Protein AF-A0AA42LSC6-F1 (afdb_monomer_lite)

Structure (mmCIF, N/CA/C/O backbone):
data_AF-A0AA42LSC6-F1
#
_entry.id   AF-A0AA42LSC6-F1
#
loop_
_atom_site.group_PDB
_atom_site.id
_atom_site.type_symbol
_atom_site.label_atom_id
_atom_site.label_alt_id
_atom_site.label_comp_id
_atom_site.label_asym_id
_atom_site.label_entity_id
_atom_site.label_seq_id
_atom_site.pdbx_PDB_ins_code
_atom_site.Cartn_x
_atom_site.Cartn_y
_atom_site.Cartn_z
_atom_site.occupancy
_atom_site.B_iso_or_equiv
_atom_site.auth_seq_id
_atom_site.auth_comp_id
_atom_site.auth_asym_id
_atom_site.auth_atom_id
_atom_site.pdbx_PDB_model_num
ATOM 1 N N . MET A 1 1 ? 25.319 1.494 -32.547 1.00 62.50 1 MET A N 1
ATOM 2 C CA . MET A 1 1 ? 24.636 2.791 -32.752 1.00 62.50 1 MET A CA 1
ATOM 3 C C . MET A 1 1 ? 23.177 2.664 -33.207 1.00 62.50 1 MET A C 1
ATOM 5 O O . MET A 1 1 ? 22.315 2.924 -32.384 1.00 62.50 1 MET A O 1
ATOM 9 N N . ARG A 1 2 ? 22.833 2.247 -34.444 1.00 72.19 2 ARG A N 1
ATOM 10 C CA . ARG A 1 2 ? 21.412 2.210 -34.901 1.00 72.19 2 ARG A CA 1
ATOM 11 C C . ARG A 1 2 ? 20.487 1.287 -34.082 1.00 72.19 2 ARG A C 1
ATOM 13 O O . ARG A 1 2 ? 19.364 1.671 -33.785 1.00 72.19 2 ARG A O 1
ATOM 20 N N . ASN A 1 3 ? 20.974 0.118 -33.664 1.00 86.69 3 ASN A N 1
ATOM 21 C CA . ASN A 1 3 ? 20.190 -0.814 -32.839 1.00 86.69 3 ASN A CA 1
ATOM 22 C C . ASN A 1 3 ? 19.983 -0.326 -31.398 1.00 86.69 3 ASN A C 1
ATOM 24 O O . ASN A 1 3 ? 18.968 -0.632 -30.791 1.00 86.69 3 ASN A O 1
ATOM 28 N N . GLU A 1 4 ? 20.924 0.444 -30.861 1.00 86.75 4 GLU A N 1
ATOM 29 C CA . GLU A 1 4 ? 20.871 0.964 -29.492 1.00 86.75 4 GLU A CA 1
ATOM 30 C C . GLU A 1 4 ? 19.772 2.021 -29.344 1.00 86.75 4 GLU A C 1
ATOM 32 O O . GLU A 1 4 ? 18.892 1.866 -28.506 1.00 86.75 4 GLU A O 1
ATOM 37 N N . HIS A 1 5 ? 19.712 2.988 -30.264 1.00 90.19 5 HIS A N 1
ATOM 38 C CA . HIS A 1 5 ? 18.645 3.996 -30.299 1.00 90.19 5 HIS A CA 1
ATOM 39 C C . HIS A 1 5 ? 17.257 3.353 -30.469 1.00 90.19 5 HIS A C 1
ATOM 41 O O . HIS A 1 5 ? 16.293 3.735 -29.808 1.00 90.19 5 HIS A O 1
ATOM 47 N N . ALA A 1 6 ? 17.150 2.312 -31.305 1.00 91.94 6 ALA A N 1
ATOM 48 C CA . ALA A 1 6 ? 15.899 1.576 -31.484 1.00 91.94 6 ALA A CA 1
ATOM 49 C C . ALA A 1 6 ? 15.445 0.854 -30.198 1.00 91.94 6 ALA A C 1
ATOM 51 O O . ALA A 1 6 ? 14.241 0.762 -29.926 1.00 91.94 6 ALA A O 1
ATOM 52 N N . LEU A 1 7 ? 16.393 0.348 -29.401 1.00 90.88 7 LEU A N 1
ATOM 53 C CA . LEU A 1 7 ? 16.116 -0.252 -28.096 1.00 90.88 7 LEU A CA 1
ATOM 54 C C . LEU A 1 7 ? 15.702 0.809 -27.071 1.00 90.88 7 LEU A C 1
ATOM 56 O O . LEU A 1 7 ? 14.713 0.605 -26.367 1.00 90.88 7 LEU A O 1
ATOM 60 N N . GLU A 1 8 ? 16.379 1.955 -27.028 1.00 93.38 8 GLU A N 1
ATOM 61 C CA . GLU A 1 8 ? 16.026 3.072 -26.144 1.00 93.38 8 GLU A CA 1
ATOM 62 C C . GLU A 1 8 ? 14.617 3.608 -26.423 1.00 93.38 8 GLU A C 1
ATOM 64 O O . GLU A 1 8 ? 13.824 3.809 -25.500 1.00 93.38 8 GLU A O 1
ATOM 69 N N . ASP A 1 9 ? 14.257 3.774 -27.695 1.00 95.00 9 ASP A N 1
ATOM 70 C CA . ASP A 1 9 ? 12.918 4.210 -28.088 1.00 95.00 9 ASP A CA 1
ATOM 71 C C . ASP A 1 9 ? 11.843 3.195 -27.689 1.00 95.00 9 ASP A C 1
ATOM 73 O O . ASP A 1 9 ? 10.739 3.564 -27.274 1.00 95.00 9 ASP A O 1
ATOM 77 N N . ARG A 1 10 ? 12.159 1.898 -27.772 1.00 93.81 10 ARG A N 1
ATOM 78 C CA . ARG A 1 10 ? 11.265 0.833 -27.311 1.00 93.81 10 ARG A CA 1
ATOM 79 C C . ARG A 1 10 ? 11.101 0.860 -25.790 1.00 93.81 10 ARG A C 1
ATOM 81 O O . ARG A 1 10 ? 9.969 0.745 -25.327 1.00 93.81 10 ARG A O 1
ATOM 88 N N . ILE A 1 11 ? 12.177 1.070 -25.028 1.00 96.06 11 ILE A N 1
ATOM 89 C CA . ILE A 1 11 ? 12.125 1.223 -23.562 1.00 96.06 11 ILE A CA 1
ATOM 90 C C . ILE A 1 11 ? 11.249 2.420 -23.184 1.00 96.06 11 ILE A C 1
ATOM 92 O O . ILE A 1 11 ? 10.348 2.287 -22.357 1.00 96.06 11 ILE A O 1
ATOM 96 N N . LYS A 1 12 ? 11.445 3.575 -23.834 1.00 97.00 12 LYS A N 1
ATOM 97 C CA . LYS A 1 12 ? 10.634 4.779 -23.590 1.00 97.00 12 LYS A CA 1
ATOM 98 C C . LYS A 1 12 ? 9.149 4.532 -23.843 1.00 97.00 12 LYS A C 1
ATOM 100 O O . LYS A 1 12 ? 8.322 4.935 -23.027 1.00 97.00 12 LYS A O 1
ATOM 105 N N . ARG A 1 13 ? 8.798 3.860 -24.946 1.00 96.38 13 ARG A N 1
ATOM 106 C CA . ARG A 1 13 ? 7.400 3.511 -25.253 1.00 96.38 13 ARG A CA 1
ATOM 107 C C . ARG A 1 13 ? 6.796 2.594 -24.193 1.00 96.38 13 ARG A C 1
ATOM 109 O O . ARG A 1 13 ? 5.728 2.906 -23.680 1.00 96.38 13 ARG A O 1
ATOM 116 N N . VAL A 1 14 ? 7.492 1.517 -23.829 1.00 96.81 14 VAL A N 1
ATOM 117 C CA . VAL A 1 14 ? 7.000 0.557 -22.827 1.00 96.81 14 VAL A CA 1
ATOM 118 C C . VAL A 1 14 ? 6.835 1.214 -21.455 1.00 96.81 14 VAL A C 1
ATOM 120 O O . VAL A 1 14 ? 5.831 0.974 -20.790 1.00 96.81 14 VAL A O 1
ATOM 123 N N . ASN A 1 15 ? 7.758 2.088 -21.048 1.00 96.44 15 ASN A N 1
ATOM 124 C CA . ASN A 1 15 ? 7.637 2.822 -19.787 1.00 96.44 15 ASN A CA 1
ATOM 125 C C . ASN A 1 15 ? 6.420 3.752 -19.779 1.00 96.44 15 ASN A C 1
ATOM 127 O O . ASN A 1 15 ? 5.665 3.743 -18.812 1.00 96.44 15 ASN A O 1
ATOM 131 N N . ARG A 1 16 ? 6.166 4.478 -20.877 1.00 96.00 16 ARG A N 1
ATOM 132 C CA . ARG A 1 16 ? 4.943 5.289 -21.006 1.00 96.00 16 ARG A CA 1
ATOM 133 C C . ARG A 1 16 ? 3.685 4.433 -20.876 1.00 96.00 16 ARG A C 1
ATOM 135 O O . ARG A 1 16 ? 2.812 4.762 -20.087 1.00 96.00 16 ARG A O 1
ATOM 142 N N . GLN A 1 17 ? 3.636 3.291 -21.563 1.00 94.00 17 GLN A N 1
ATOM 143 C CA . GLN A 1 17 ? 2.504 2.364 -21.452 1.00 94.00 17 GLN A CA 1
ATOM 144 C C . GLN A 1 17 ? 2.315 1.844 -20.019 1.00 94.00 17 GLN A C 1
ATOM 146 O O . GLN A 1 17 ? 1.184 1.690 -19.560 1.00 94.00 17 GLN A O 1
ATOM 151 N N . LEU A 1 18 ? 3.407 1.573 -19.297 1.00 93.25 18 LEU A N 1
ATOM 152 C CA . LEU A 1 18 ? 3.348 1.152 -17.900 1.00 93.25 18 LEU A CA 1
ATOM 153 C C . LEU A 1 18 ? 2.775 2.253 -17.003 1.00 93.25 18 LEU A C 1
ATOM 155 O O . LEU A 1 18 ? 1.948 1.961 -16.137 1.00 93.25 18 LEU A O 1
ATOM 159 N N . ASP A 1 19 ? 3.200 3.496 -17.204 1.00 94.94 19 ASP A N 1
ATOM 160 C CA . ASP A 1 19 ? 2.727 4.637 -16.425 1.00 94.94 19 ASP A CA 1
ATOM 161 C C . ASP A 1 19 ? 1.256 4.956 -16.719 1.00 94.94 19 ASP A C 1
ATOM 163 O O . ASP A 1 19 ? 0.485 5.150 -15.779 1.00 94.94 19 ASP A O 1
ATOM 167 N N . ASP A 1 20 ? 0.826 4.875 -17.979 1.00 94.75 20 ASP A N 1
ATOM 168 C CA . ASP A 1 20 ? -0.580 5.037 -18.368 1.00 94.75 20 ASP A CA 1
ATOM 169 C C . ASP A 1 20 ? -1.467 3.962 -17.723 1.00 94.75 20 ASP A C 1
ATOM 171 O O . ASP A 1 20 ? -2.505 4.261 -17.127 1.00 94.75 20 ASP A O 1
ATOM 175 N N . LEU A 1 21 ? -1.036 2.695 -17.760 1.00 94.88 21 LEU A N 1
ATOM 176 C CA . LEU A 1 21 ? -1.749 1.599 -17.099 1.00 94.88 21 LEU A CA 1
ATOM 177 C C . LEU A 1 21 ? -1.792 1.777 -15.578 1.00 94.88 21 LEU A C 1
ATOM 179 O O . LEU A 1 21 ? -2.801 1.458 -14.943 1.00 94.88 21 LEU A O 1
ATOM 183 N N . ARG A 1 22 ? -0.710 2.274 -14.971 1.00 94.31 22 ARG A N 1
ATOM 184 C CA . ARG A 1 22 ? -0.676 2.596 -13.539 1.00 94.31 22 ARG A CA 1
ATOM 185 C C . ARG A 1 22 ? -1.649 3.718 -13.208 1.00 94.31 22 ARG A C 1
ATOM 187 O O . ARG A 1 22 ? -2.369 3.575 -12.224 1.00 94.31 22 ARG A O 1
ATOM 194 N N . ALA A 1 23 ? -1.706 4.777 -14.014 1.00 93.00 23 ALA A N 1
ATOM 195 C CA . ALA A 1 23 ? -2.631 5.892 -13.832 1.00 93.00 23 ALA A CA 1
ATOM 196 C C . ALA A 1 23 ? -4.091 5.425 -13.914 1.00 93.00 23 ALA A C 1
ATOM 198 O O . ALA A 1 23 ? -4.853 5.636 -12.972 1.00 93.00 23 ALA A O 1
ATOM 199 N N . GLN A 1 24 ? -4.444 4.663 -14.955 1.00 91.38 24 GLN A N 1
ATOM 200 C CA . GLN A 1 24 ? -5.789 4.095 -15.113 1.00 91.38 24 GLN A CA 1
ATOM 201 C C . GLN A 1 24 ? -6.190 3.219 -13.920 1.00 91.38 24 GLN A C 1
ATOM 2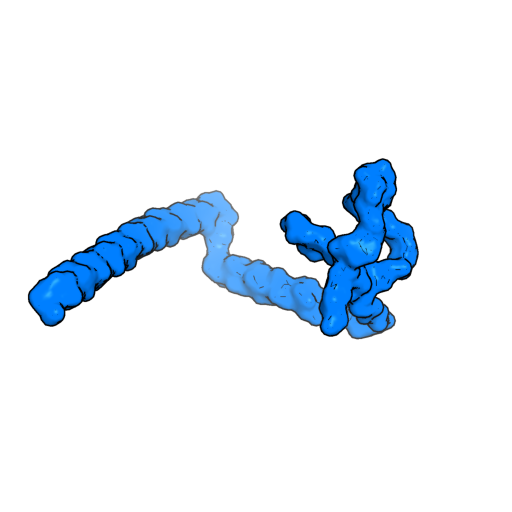03 O O . GLN A 1 24 ? -7.284 3.362 -13.370 1.00 91.38 24 GLN A O 1
ATOM 208 N N . LYS A 1 25 ? -5.293 2.329 -13.473 1.00 94.19 25 LYS A N 1
ATOM 209 C CA . LYS A 1 25 ? -5.529 1.506 -12.277 1.00 94.19 25 LYS A CA 1
ATOM 210 C C . LYS A 1 25 ? -5.699 2.368 -11.030 1.00 94.19 25 LYS A C 1
ATOM 212 O O . LYS A 1 25 ? -6.566 2.075 -10.210 1.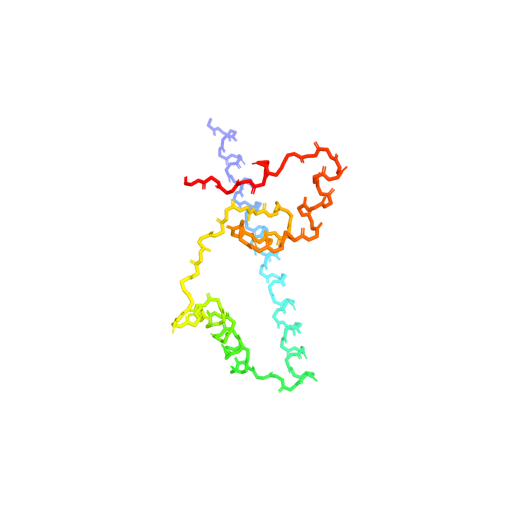00 94.19 25 LYS A O 1
ATOM 217 N N . ARG A 1 26 ? -4.907 3.434 -10.888 1.00 94.94 26 ARG A N 1
ATOM 218 C CA . ARG A 1 26 ? -4.994 4.358 -9.753 1.00 94.94 26 ARG A CA 1
ATOM 219 C C . ARG A 1 26 ? -6.369 5.011 -9.677 1.00 94.94 26 ARG A C 1
ATOM 221 O O . ARG A 1 26 ? -6.953 5.018 -8.601 1.00 94.94 26 ARG A O 1
ATOM 228 N N . ASP A 1 27 ? -6.912 5.472 -10.797 1.00 92.25 27 ASP A N 1
ATOM 229 C CA . ASP A 1 27 ? -8.224 6.130 -10.839 1.00 92.25 27 ASP A CA 1
ATOM 230 C C . ASP A 1 27 ? -9.375 5.171 -10.525 1.00 92.25 27 ASP A C 1
ATOM 232 O O . ASP A 1 27 ? -10.364 5.546 -9.890 1.00 92.25 27 ASP A O 1
ATOM 236 N N . VAL A 1 28 ? -9.266 3.910 -10.953 1.00 94.50 28 VAL A N 1
ATOM 237 C CA . VAL A 1 28 ? -10.218 2.859 -10.563 1.00 94.50 28 VAL A CA 1
ATOM 238 C C . VAL A 1 28 ? -10.162 2.625 -9.053 1.00 94.50 28 VAL A C 1
ATOM 240 O O . VAL A 1 28 ? -11.201 2.642 -8.395 1.00 94.50 28 VAL A O 1
ATOM 243 N N . VAL A 1 29 ? -8.961 2.478 -8.491 1.00 95.38 29 VAL A N 1
ATOM 244 C CA . VAL A 1 29 ? -8.768 2.257 -7.050 1.00 95.38 29 VAL A CA 1
ATOM 245 C C . VAL A 1 29 ? -9.250 3.454 -6.230 1.00 95.38 29 VAL A C 1
ATOM 247 O O . VAL A 1 29 ? -9.934 3.263 -5.229 1.00 95.38 29 VAL A O 1
ATOM 250 N N . ILE A 1 30 ? -8.959 4.688 -6.651 1.00 93.12 30 ILE A N 1
ATOM 251 C CA . ILE A 1 30 ? -9.423 5.900 -5.960 1.00 93.12 30 ILE A CA 1
ATOM 252 C C . ILE A 1 30 ? -10.951 5.929 -5.916 1.00 93.12 30 ILE A C 1
ATOM 254 O O . ILE A 1 30 ? -11.521 6.140 -4.849 1.00 93.12 30 ILE A O 1
ATOM 258 N N . ARG A 1 31 ? -11.626 5.655 -7.040 1.00 93.50 31 ARG A N 1
ATOM 259 C CA . ARG A 1 31 ? -13.095 5.597 -7.084 1.00 93.50 31 ARG A CA 1
ATOM 260 C C . ARG A 1 31 ? -13.659 4.510 -6.172 1.00 93.50 31 ARG A C 1
ATOM 262 O O . ARG A 1 31 ? -14.628 4.763 -5.463 1.00 93.50 31 ARG A O 1
ATOM 269 N N . GLN A 1 32 ? -13.035 3.333 -6.142 1.00 92.88 32 GLN A N 1
ATOM 270 C CA . GLN A 1 32 ? -13.426 2.256 -5.230 1.00 92.88 32 GLN A CA 1
ATOM 271 C C . GLN A 1 32 ? -13.264 2.665 -3.763 1.00 92.88 32 GLN A C 1
ATOM 273 O O . GLN A 1 32 ? -14.183 2.457 -2.979 1.00 92.88 32 GLN A O 1
ATOM 278 N N . ILE A 1 33 ? -12.136 3.280 -3.394 1.00 93.06 33 ILE A N 1
ATOM 279 C CA . ILE A 1 33 ? -11.898 3.763 -2.028 1.00 93.06 33 ILE A CA 1
ATOM 280 C C . ILE A 1 33 ? -12.946 4.807 -1.649 1.00 93.06 33 ILE A C 1
ATOM 282 O O . ILE A 1 33 ? -13.547 4.682 -0.590 1.00 93.06 33 ILE A O 1
ATOM 286 N N . LEU A 1 34 ? -13.207 5.796 -2.508 1.00 90.38 34 LEU A N 1
ATOM 287 C CA . LEU A 1 34 ? -14.215 6.824 -2.239 1.00 90.38 34 LEU A CA 1
ATOM 288 C C . LEU A 1 34 ? -15.614 6.219 -2.054 1.00 90.38 34 LEU A C 1
ATOM 290 O O . LEU A 1 34 ? -16.305 6.582 -1.109 1.00 90.38 34 LEU A O 1
ATOM 294 N N . ALA A 1 35 ? -16.000 5.245 -2.883 1.00 91.75 35 ALA A N 1
ATOM 295 C CA . ALA A 1 35 ? -17.271 4.538 -2.728 1.00 91.75 35 ALA A CA 1
ATOM 296 C C . ALA A 1 35 ? -17.341 3.724 -1.422 1.00 91.75 35 ALA A C 1
ATOM 298 O O . ALA A 1 35 ? -18.387 3.664 -0.782 1.00 91.75 35 ALA A O 1
ATOM 299 N N . GLN A 1 36 ? -16.234 3.100 -1.003 1.00 92.50 36 GLN A N 1
ATOM 300 C CA . GLN A 1 36 ? -16.168 2.399 0.283 1.00 92.50 36 GLN A CA 1
ATOM 301 C C . GLN A 1 36 ? -16.223 3.370 1.466 1.00 92.50 36 GLN A C 1
ATOM 303 O O . GLN A 1 36 ? -16.855 3.054 2.469 1.00 92.50 36 GLN A O 1
ATOM 308 N N . LEU A 1 37 ? -15.583 4.535 1.365 1.00 90.06 37 LEU A N 1
ATOM 309 C CA . LEU A 1 37 ? -15.647 5.567 2.397 1.00 90.06 37 LEU A CA 1
ATOM 310 C C . LEU A 1 37 ? -17.090 6.041 2.594 1.00 90.06 37 LEU A C 1
ATOM 312 O O . LEU A 1 37 ? -17.578 6.015 3.720 1.00 90.06 37 LEU A O 1
ATOM 316 N N . ASP A 1 38 ? -17.789 6.359 1.503 1.00 90.56 38 ASP A N 1
ATOM 317 C CA . ASP A 1 38 ? -19.190 6.789 1.531 1.00 90.56 38 ASP A CA 1
ATOM 318 C C . ASP A 1 38 ? -20.119 5.706 2.103 1.00 90.56 38 ASP A C 1
ATOM 320 O O . ASP A 1 38 ? -20.840 5.942 3.071 1.00 90.56 38 ASP A O 1
ATOM 324 N N . LYS A 1 39 ? -20.007 4.466 1.603 1.00 91.44 39 LYS A N 1
ATOM 325 C CA . LYS A 1 39 ? -20.816 3.325 2.064 1.00 91.44 39 LYS A CA 1
ATOM 326 C C . LYS A 1 39 ? -20.702 3.071 3.569 1.00 91.44 39 LYS A C 1
ATOM 328 O O . LYS A 1 39 ? -21.662 2.621 4.188 1.00 91.44 39 LYS A O 1
ATOM 333 N N . ASN A 1 40 ? -19.521 3.300 4.137 1.00 90.38 40 ASN A N 1
ATOM 334 C CA . ASN A 1 40 ? -19.250 3.048 5.549 1.00 90.38 40 ASN A CA 1
ATOM 335 C C . ASN A 1 40 ? -19.336 4.322 6.410 1.00 90.38 40 ASN A C 1
ATOM 337 O O . ASN A 1 40 ? -19.051 4.254 7.603 1.00 90.38 40 ASN A O 1
ATOM 341 N N . GLY A 1 41 ? -19.691 5.477 5.829 1.00 88.94 41 GLY A N 1
ATOM 342 C CA . GLY A 1 41 ? -19.730 6.760 6.536 1.00 88.94 41 GLY A CA 1
ATOM 343 C C . GLY A 1 41 ? -18.369 7.206 7.087 1.00 88.94 41 GLY A C 1
ATOM 344 O O . GLY A 1 41 ? -18.316 7.930 8.076 1.00 88.94 41 GLY A O 1
ATOM 345 N N . ILE A 1 42 ? -17.266 6.748 6.484 1.00 88.12 42 ILE A N 1
ATOM 346 C CA . ILE A 1 42 ? -15.896 7.041 6.922 1.00 88.12 42 ILE A CA 1
ATOM 347 C C . ILE A 1 42 ? -15.406 8.284 6.188 1.00 88.12 42 ILE A C 1
ATOM 349 O O . ILE A 1 42 ? -15.385 8.334 4.958 1.00 88.12 42 ILE A O 1
ATOM 353 N N . THR A 1 43 ? -14.932 9.280 6.927 1.00 89.31 43 THR A N 1
ATOM 354 C CA . THR A 1 43 ? -14.349 10.481 6.331 1.00 89.31 43 THR A CA 1
ATOM 355 C C . THR A 1 43 ? -12.847 10.323 6.085 1.00 89.31 43 THR A C 1
ATOM 357 O O . THR A 1 43 ? -12.147 9.508 6.692 1.00 89.31 43 THR A O 1
ATOM 360 N N . LEU A 1 44 ? -12.287 11.175 5.219 1.00 85.31 44 LEU A N 1
ATOM 361 C CA . LEU A 1 44 ? -10.831 11.252 5.033 1.00 85.31 44 LEU A CA 1
ATOM 362 C C . LEU A 1 44 ? -10.092 11.624 6.328 1.00 85.31 44 LEU A C 1
ATOM 364 O O . LEU A 1 44 ? -8.917 11.282 6.483 1.00 85.31 44 LEU A O 1
ATOM 368 N N . LYS A 1 45 ? -10.762 12.338 7.242 1.00 88.06 45 LYS A N 1
ATOM 369 C CA . LYS A 1 45 ? -10.224 12.674 8.560 1.00 88.06 45 LYS A CA 1
ATOM 370 C C . LYS A 1 45 ? -10.083 11.410 9.406 1.00 88.06 45 LYS A C 1
ATOM 372 O O . LYS A 1 45 ? -8.986 11.164 9.897 1.00 88.0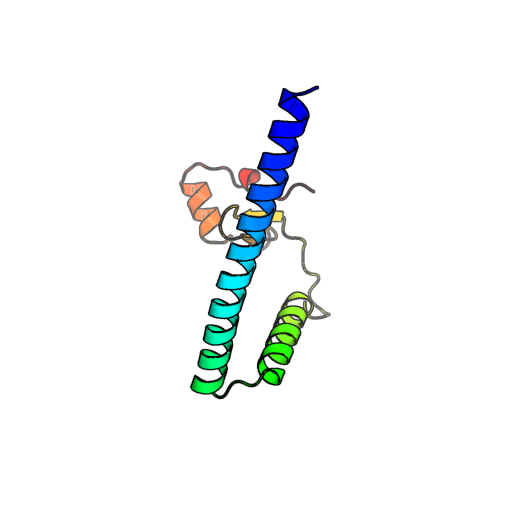6 45 LYS A O 1
ATOM 377 N N . ASP A 1 46 ? -11.113 10.568 9.449 1.00 82.75 46 ASP A N 1
ATOM 378 C CA . ASP A 1 46 ? -11.088 9.291 10.175 1.00 82.75 46 ASP A CA 1
ATOM 379 C C . ASP A 1 46 ? -9.984 8.367 9.645 1.00 82.75 46 ASP A C 1
ATOM 381 O O . ASP A 1 46 ? -9.258 7.744 10.417 1.00 82.75 46 ASP A O 1
ATOM 385 N N . LEU A 1 47 ? -9.763 8.347 8.324 1.00 86.38 47 LEU A N 1
ATOM 386 C CA . LEU A 1 47 ? -8.680 7.568 7.717 1.00 86.38 47 LEU A CA 1
ATOM 387 C C . LEU A 1 47 ? -7.284 8.101 8.094 1.00 86.38 47 LEU A C 1
ATOM 389 O O . LEU A 1 47 ? -6.364 7.321 8.366 1.00 86.38 47 LEU A O 1
ATOM 393 N N . LYS A 1 48 ? -7.103 9.430 8.126 1.00 88.06 48 LYS A N 1
ATOM 394 C CA . LYS A 1 48 ? -5.851 10.066 8.578 1.00 88.06 48 LYS A CA 1
ATOM 395 C C . LYS A 1 48 ? -5.598 9.808 10.061 1.00 88.06 48 LYS A C 1
ATOM 397 O O . LYS A 1 48 ? -4.462 9.523 10.438 1.00 88.06 48 LYS A O 1
ATOM 402 N N . GLU A 1 49 ? -6.637 9.881 10.884 1.00 87.06 49 GLU A N 1
ATOM 403 C CA . GLU A 1 49 ? -6.566 9.613 12.318 1.00 87.06 49 GLU A CA 1
ATOM 404 C C . GLU A 1 49 ? -6.269 8.141 12.600 1.00 87.06 49 GLU A C 1
ATOM 406 O O . GLU A 1 49 ? -5.366 7.860 13.384 1.00 87.06 49 GLU A O 1
ATOM 411 N N . ALA A 1 50 ? -6.908 7.205 11.893 1.00 83.50 50 ALA A N 1
ATOM 412 C CA . ALA A 1 50 ? -6.605 5.777 11.974 1.00 83.50 50 ALA A CA 1
ATOM 413 C C . ALA A 1 50 ? -5.149 5.476 11.581 1.00 83.50 50 ALA A C 1
ATOM 415 O O . ALA A 1 50 ? -4.454 4.735 12.278 1.00 83.50 50 ALA A O 1
ATOM 416 N N . ARG A 1 51 ? -4.633 6.108 10.516 1.00 84.81 51 ARG A N 1
ATOM 417 C CA . ARG A 1 51 ? -3.218 5.990 10.119 1.00 84.81 51 ARG A CA 1
ATOM 418 C C . ARG A 1 51 ? -2.274 6.545 11.187 1.00 84.81 51 ARG A C 1
ATOM 420 O O . ARG A 1 51 ? -1.270 5.912 11.513 1.00 84.81 51 ARG A O 1
ATOM 427 N N . ALA A 1 52 ? -2.591 7.712 11.746 1.00 80.50 52 ALA A N 1
ATOM 428 C CA . ALA A 1 52 ? -1.808 8.319 12.818 1.00 80.50 52 ALA A CA 1
ATOM 429 C C . ALA A 1 52 ? -1.866 7.489 14.113 1.00 80.50 52 ALA A C 1
ATOM 431 O O . ALA A 1 52 ? -0.860 7.374 14.811 1.00 80.50 52 ALA A O 1
ATOM 432 N N . ALA A 1 53 ? -3.012 6.883 14.430 1.00 74.44 53 ALA A N 1
ATOM 433 C CA . ALA A 1 53 ? -3.192 5.987 15.566 1.00 74.44 53 ALA A CA 1
ATOM 434 C C . ALA A 1 53 ? -2.416 4.674 15.385 1.00 74.44 53 ALA A C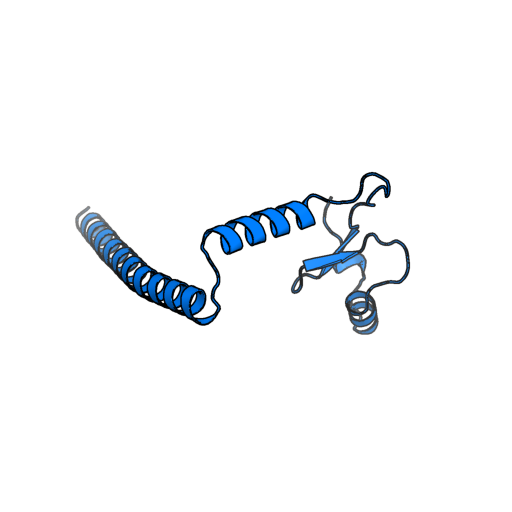 1
ATOM 436 O O . ALA A 1 53 ? -1.747 4.249 16.322 1.00 74.44 53 ALA A O 1
ATOM 437 N N . GLY A 1 54 ? -2.408 4.097 14.178 1.00 65.31 54 GLY A N 1
ATOM 438 C CA . GLY A 1 54 ? -1.593 2.928 13.827 1.00 65.31 54 GLY A CA 1
ATOM 439 C C . GLY A 1 54 ? -0.085 3.190 13.939 1.00 65.31 54 GLY A C 1
ATOM 440 O O . GLY A 1 54 ? 0.651 2.392 14.520 1.00 65.31 54 GLY A O 1
ATOM 441 N N . MET A 1 55 ? 0.384 4.361 13.488 1.00 57.41 55 MET A N 1
ATOM 442 C CA . MET A 1 55 ? 1.779 4.790 13.693 1.00 57.41 55 MET A CA 1
ATOM 443 C C . MET A 1 55 ? 2.099 5.034 15.175 1.00 57.41 55 MET A C 1
ATOM 445 O O . MET A 1 55 ? 3.182 4.673 15.632 1.00 57.41 55 MET A O 1
ATOM 449 N N . LYS A 1 56 ? 1.146 5.559 15.959 1.00 51.34 56 LYS A N 1
ATOM 450 C CA . LYS A 1 56 ? 1.291 5.686 17.418 1.00 51.34 56 LYS A CA 1
ATOM 451 C C . LYS A 1 56 ? 1.246 4.340 18.140 1.00 51.34 56 LYS A C 1
ATOM 453 O O . LYS A 1 56 ? 1.892 4.228 19.169 1.00 51.34 56 LYS A O 1
ATOM 458 N N . SER A 1 57 ? 0.541 3.317 17.654 1.00 48.56 57 SER A N 1
ATOM 459 C CA . SER A 1 57 ? 0.607 1.970 18.246 1.00 48.56 57 SER A CA 1
ATOM 460 C C . SER A 1 57 ? 1.924 1.261 17.935 1.00 48.56 57 SER A C 1
ATOM 462 O O . SER A 1 57 ? 2.379 0.454 18.737 1.00 48.56 57 SER A O 1
ATOM 464 N N . GLN A 1 58 ? 2.580 1.614 16.827 1.00 51.16 58 GLN A N 1
ATOM 465 C CA . GLN A 1 58 ? 3.934 1.152 16.521 1.00 51.16 58 GLN A CA 1
ATOM 466 C C . GLN A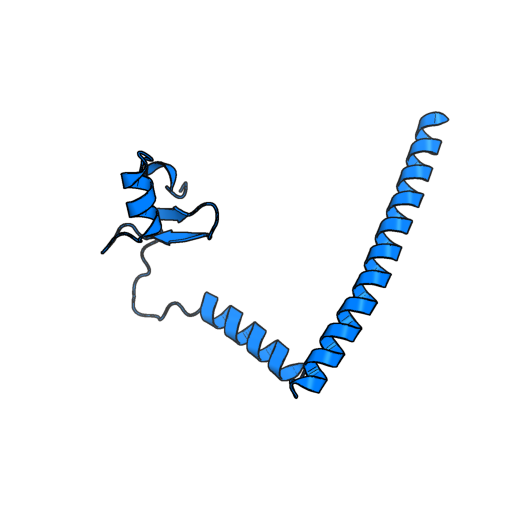 1 58 ? 5.007 1.891 17.346 1.00 51.16 58 GLN A C 1
ATOM 468 O O . GLN A 1 58 ? 6.068 1.329 17.601 1.00 51.16 58 GLN A O 1
ATOM 473 N N . SER A 1 59 ? 4.727 3.123 17.801 1.00 49.34 59 SER A N 1
ATOM 474 C CA . SER A 1 59 ? 5.652 3.945 18.602 1.00 49.34 59 SER A CA 1
ATOM 475 C C . SER A 1 59 ? 5.345 4.000 20.107 1.00 49.34 59 SER A C 1
ATOM 477 O O . SER A 1 59 ? 6.169 4.491 20.872 1.00 49.34 59 SER A O 1
ATOM 479 N N . LYS A 1 60 ? 4.171 3.544 20.562 1.00 44.56 60 LYS A N 1
ATOM 480 C CA . LYS A 1 60 ? 3.801 3.450 21.984 1.00 44.56 60 LYS A CA 1
ATOM 481 C C . LYS A 1 60 ? 4.124 2.063 22.523 1.00 44.56 60 LYS A C 1
ATOM 483 O O . LYS A 1 60 ? 3.256 1.325 22.984 1.00 44.56 60 LYS A O 1
ATOM 488 N N . SER A 1 61 ? 5.408 1.743 22.543 1.00 45.31 61 SER A N 1
ATOM 489 C CA . SER A 1 61 ? 5.933 0.946 23.639 1.00 45.31 61 SER A CA 1
ATOM 490 C C . SER A 1 61 ? 5.820 1.795 24.911 1.00 45.31 61 SER A C 1
ATOM 492 O O . SER A 1 61 ? 6.365 2.891 25.005 1.00 45.31 61 SER A O 1
ATOM 494 N N . ALA A 1 62 ? 4.994 1.347 25.857 1.00 46.81 62 ALA A N 1
ATOM 495 C CA . ALA A 1 62 ? 4.738 2.065 27.101 1.00 46.81 62 ALA A CA 1
ATOM 496 C C . ALA A 1 62 ? 6.059 2.409 27.830 1.00 46.81 62 ALA A C 1
ATOM 498 O O . ALA A 1 62 ? 6.926 1.532 27.948 1.00 46.81 62 ALA A O 1
ATOM 499 N N . PRO A 1 63 ? 6.223 3.639 28.356 1.00 44.91 63 PRO A N 1
ATOM 500 C CA . PRO A 1 63 ? 7.407 4.025 29.113 1.00 44.91 63 PRO A CA 1
ATOM 501 C C . PRO A 1 63 ? 7.367 3.304 30.466 1.00 44.91 63 PRO A C 1
ATOM 503 O O . PRO A 1 63 ? 6.718 3.750 31.403 1.00 44.91 63 PRO A O 1
ATOM 506 N N . GLY A 1 64 ? 7.993 2.131 30.555 1.00 48.03 64 GLY A N 1
ATOM 507 C CA . GLY A 1 64 ? 8.049 1.380 31.814 1.00 48.03 64 GLY A CA 1
ATOM 508 C C . GLY A 1 64 ? 8.399 -0.099 31.692 1.00 48.03 64 GLY A C 1
ATOM 509 O O . GLY A 1 64 ? 8.881 -0.691 32.652 1.00 48.03 64 GLY A O 1
ATOM 510 N N . LYS A 1 65 ? 8.250 -0.711 30.513 1.00 49.19 65 LYS A N 1
ATOM 511 C CA . LYS A 1 65 ? 8.782 -2.056 30.255 1.00 49.19 65 LYS A CA 1
ATOM 512 C C . LYS A 1 65 ? 9.980 -1.894 29.335 1.00 49.19 65 LYS A C 1
ATOM 514 O O . LYS A 1 65 ? 9.792 -1.564 28.171 1.00 49.19 65 LYS A O 1
ATOM 519 N N . ARG A 1 66 ? 11.205 -2.102 29.839 1.00 52.31 66 ARG A N 1
ATOM 520 C CA . ARG A 1 66 ? 12.394 -2.262 28.982 1.00 52.31 66 ARG A CA 1
ATOM 521 C C . ARG A 1 66 ? 12.066 -3.358 27.963 1.00 52.31 66 ARG A C 1
ATOM 523 O O . ARG A 1 66 ? 12.094 -4.539 28.309 1.00 52.31 66 ARG A O 1
ATOM 530 N N . MET A 1 67 ? 11.655 -2.967 26.755 1.00 55.78 67 MET A N 1
ATOM 531 C CA . MET A 1 67 ? 11.382 -3.897 25.669 1.00 55.78 67 MET A CA 1
ATOM 532 C C . MET A 1 67 ? 12.709 -4.551 25.335 1.00 55.78 67 MET A C 1
ATOM 534 O O . MET A 1 67 ? 13.633 -3.914 24.844 1.00 55.78 67 MET A O 1
ATOM 538 N N . VAL A 1 68 ? 12.822 -5.818 25.708 1.00 66.00 68 VAL A N 1
ATOM 539 C CA . VAL A 1 68 ? 13.974 -6.636 25.361 1.00 66.00 68 VAL A CA 1
ATOM 540 C C . VAL A 1 68 ? 13.948 -6.784 23.852 1.00 66.00 68 VAL A C 1
ATOM 542 O O . VAL A 1 68 ? 12.904 -7.149 23.304 1.00 66.00 68 VAL A O 1
ATOM 545 N N . ALA A 1 69 ? 15.070 -6.474 23.204 1.00 76.12 69 ALA A N 1
ATOM 546 C CA . ALA A 1 69 ? 15.196 -6.608 21.765 1.00 76.12 69 ALA A CA 1
ATOM 547 C C . ALA A 1 69 ? 14.742 -8.017 21.328 1.00 76.12 69 ALA A C 1
ATOM 549 O O . ALA A 1 69 ? 15.074 -9.004 22.001 1.00 76.12 69 ALA A O 1
ATOM 550 N N . PRO A 1 70 ? 13.939 -8.130 20.258 1.00 81.69 70 PRO A N 1
ATOM 551 C CA . PRO A 1 70 ? 13.590 -9.426 19.705 1.00 81.69 70 PRO A CA 1
ATOM 552 C C . PRO A 1 70 ? 14.868 -10.157 19.275 1.00 81.69 70 PRO A C 1
ATOM 554 O O . PRO A 1 70 ? 15.722 -9.571 18.620 1.00 81.69 70 PRO A O 1
ATOM 557 N N . LYS A 1 71 ? 15.004 -11.428 19.665 1.00 88.00 71 LYS A N 1
ATOM 558 C CA . LYS A 1 71 ? 16.153 -12.278 19.317 1.00 88.00 71 LYS A CA 1
ATOM 559 C C . LYS A 1 71 ? 15.835 -13.185 18.128 1.00 88.00 71 LYS A C 1
ATOM 561 O O . LYS A 1 71 ? 16.729 -13.500 17.354 1.00 88.00 71 LYS A O 1
ATOM 566 N N . TYR A 1 72 ? 14.568 -13.567 17.972 1.00 90.69 72 TYR A N 1
ATOM 567 C CA . TYR A 1 72 ? 14.096 -14.452 16.911 1.00 90.69 72 TYR A CA 1
ATOM 568 C C . TYR A 1 72 ? 12.969 -13.802 16.100 1.00 90.69 72 TYR A C 1
ATOM 570 O O . TYR A 1 72 ? 12.166 -13.056 16.671 1.00 90.69 72 TYR A O 1
ATOM 578 N N . ARG A 1 73 ? 12.879 -14.106 14.800 1.00 89.94 73 ARG A N 1
ATOM 579 C CA . ARG A 1 73 ? 11.846 -13.620 13.873 1.00 89.94 73 ARG A CA 1
ATOM 580 C C . ARG A 1 73 ? 11.377 -14.720 12.924 1.00 89.94 73 ARG A C 1
ATOM 582 O O . ARG A 1 73 ? 12.187 -15.405 12.311 1.00 89.94 73 ARG A O 1
ATOM 589 N N . HIS A 1 74 ? 10.065 -14.829 12.755 1.00 89.56 74 HIS A N 1
ATOM 590 C CA . HIS A 1 74 ? 9.459 -15.691 11.750 1.00 89.56 74 HIS A CA 1
ATOM 591 C C . HIS A 1 74 ? 9.650 -15.095 10.340 1.00 89.56 74 HIS A C 1
ATOM 593 O O . HIS A 1 74 ? 9.331 -13.915 10.154 1.00 89.56 74 HIS A O 1
ATOM 599 N N . PRO A 1 75 ? 10.111 -15.869 9.337 1.00 84.81 75 PRO A N 1
ATOM 600 C CA . PRO A 1 75 ? 10.366 -15.361 7.986 1.00 84.81 75 PRO A CA 1
ATOM 601 C C . PRO A 1 75 ? 9.088 -14.895 7.273 1.00 84.81 75 PRO A C 1
ATOM 603 O O . PRO A 1 75 ? 9.079 -13.803 6.712 1.00 84.81 75 PRO A O 1
ATOM 606 N N . ASP A 1 76 ? 8.000 -15.667 7.365 1.00 83.62 76 ASP A N 1
ATOM 607 C CA . ASP A 1 76 ? 6.765 -15.373 6.619 1.00 83.62 76 ASP A CA 1
ATOM 608 C C . ASP A 1 76 ? 5.840 -14.354 7.305 1.00 83.62 76 ASP A C 1
ATOM 610 O O . ASP A 1 76 ? 5.379 -13.405 6.675 1.00 83.62 76 ASP A O 1
ATOM 614 N N . THR A 1 77 ? 5.561 -14.518 8.605 1.00 83.56 77 THR A N 1
ATOM 615 C CA . THR A 1 77 ? 4.6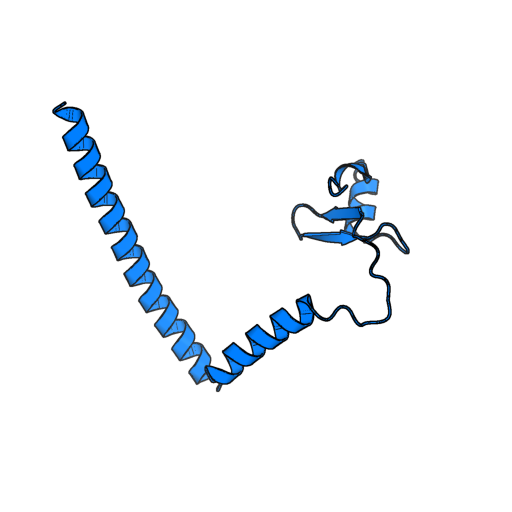20 -13.645 9.333 1.00 83.56 77 THR A CA 1
ATOM 616 C C . THR A 1 77 ? 5.281 -12.403 9.926 1.00 83.56 77 THR A C 1
ATOM 618 O O . THR A 1 77 ? 4.600 -11.440 10.275 1.00 83.56 77 THR A O 1
ATOM 621 N N . GLY A 1 78 ? 6.609 -12.408 10.074 1.00 84.31 78 GLY A N 1
ATOM 622 C CA . GLY A 1 78 ? 7.348 -11.338 10.738 1.00 84.31 78 GLY A CA 1
ATOM 623 C C . GLY A 1 78 ? 7.143 -11.267 12.255 1.00 84.31 78 GLY A C 1
ATOM 624 O O . GLY A 1 78 ? 7.633 -10.318 12.869 1.00 84.31 78 GLY A O 1
ATOM 625 N N . GLU A 1 79 ? 6.461 -12.242 12.868 1.00 85.19 79 GLU A N 1
ATOM 626 C CA . GLU A 1 79 ? 6.340 -12.347 14.324 1.00 85.19 79 GLU A CA 1
ATOM 627 C C . GLU A 1 79 ? 7.720 -12.446 14.980 1.00 85.19 79 GLU A C 1
ATOM 629 O O . GLU A 1 79 ? 8.600 -13.152 14.490 1.00 85.19 79 GLU A O 1
ATOM 634 N N . THR A 1 80 ? 7.916 -11.757 16.106 1.00 88.44 80 THR A N 1
ATOM 635 C CA . THR A 1 80 ? 9.207 -11.732 16.803 1.00 88.44 80 THR A CA 1
ATOM 636 C C . THR A 1 80 ? 9.103 -12.217 18.240 1.00 88.44 80 THR A C 1
ATOM 638 O O . THR A 1 80 ? 8.080 -12.056 18.905 1.00 88.44 80 THR A O 1
ATOM 641 N N . TRP A 1 81 ? 10.185 -12.813 18.738 1.00 89.62 81 TRP A N 1
ATOM 642 C CA . TRP A 1 81 ? 10.281 -13.285 20.112 1.00 89.62 81 TRP A CA 1
ATOM 643 C C . TRP A 1 81 ? 11.622 -12.893 20.729 1.00 89.62 81 TRP A C 1
ATOM 645 O O . TRP A 1 81 ? 12.687 -13.097 20.150 1.00 89.62 81 TRP A O 1
ATOM 655 N N . SER A 1 82 ? 11.586 -12.329 21.935 1.00 85.62 82 SER A N 1
ATOM 656 C CA . SER A 1 82 ? 12.777 -11.847 22.653 1.00 85.62 82 SER A CA 1
ATOM 657 C C . SER A 1 82 ? 13.600 -12.955 23.316 1.00 85.62 82 SER A C 1
ATOM 659 O O . SER A 1 82 ? 14.614 -12.674 23.948 1.00 85.62 82 SER A O 1
ATOM 661 N N . GLY A 1 83 ? 13.170 -14.217 23.216 1.00 85.69 83 GLY A N 1
ATOM 662 C CA . GLY A 1 83 ? 13.809 -15.341 23.903 1.00 85.69 83 GLY A CA 1
ATOM 663 C C . GLY A 1 83 ? 13.491 -15.428 25.400 1.00 85.69 83 GLY A C 1
ATOM 664 O O . GLY A 1 83 ? 14.027 -16.297 26.081 1.00 85.69 83 GLY A O 1
ATOM 665 N N . ARG A 1 84 ? 12.634 -14.541 25.929 1.00 81.50 84 ARG A N 1
ATOM 666 C CA . ARG A 1 84 ? 12.155 -14.577 27.320 1.00 81.50 84 ARG A CA 1
ATOM 667 C C . ARG A 1 84 ? 10.701 -15.047 27.387 1.00 81.50 84 ARG A C 1
ATOM 669 O O . ARG A 1 84 ? 9.867 -14.620 26.591 1.00 81.50 84 ARG A O 1
ATOM 676 N N . GLY A 1 85 ? 10.387 -15.865 28.391 1.00 82.06 85 GLY A N 1
ATOM 677 C CA . GLY A 1 85 ? 9.039 -16.395 28.626 1.00 82.06 85 GLY A CA 1
ATOM 678 C C . GLY A 1 85 ? 8.706 -17.617 27.765 1.00 82.06 85 GLY A C 1
ATOM 679 O O . GLY A 1 85 ? 9.598 -18.305 27.279 1.00 82.06 85 GLY A O 1
ATOM 680 N N . ARG A 1 86 ? 7.410 -17.911 27.601 1.00 85.94 86 ARG A N 1
ATOM 681 C CA . ARG A 1 86 ? 6.942 -19.053 26.801 1.00 85.94 86 ARG A CA 1
ATOM 682 C C . ARG A 1 86 ? 7.234 -18.812 25.318 1.00 85.94 86 ARG A C 1
ATOM 684 O O . ARG A 1 86 ? 6.899 -17.747 24.800 1.00 85.94 86 ARG A O 1
ATOM 691 N N . ALA A 1 87 ? 7.840 -19.797 24.656 1.00 87.31 87 ALA A N 1
ATOM 692 C CA . ALA A 1 87 ? 8.097 -19.743 23.221 1.00 87.31 87 ALA A CA 1
ATOM 693 C C . ALA A 1 87 ? 6.774 -19.680 22.427 1.00 87.31 87 ALA A C 1
ATOM 695 O O . ALA A 1 87 ? 5.776 -20.284 22.842 1.00 87.31 87 ALA A O 1
ATOM 696 N N . PRO A 1 88 ? 6.736 -18.941 21.306 1.00 90.25 88 PRO A N 1
ATOM 697 C CA . PRO A 1 88 ? 5.556 -18.863 20.457 1.00 90.25 88 PRO A CA 1
ATOM 698 C C . PRO A 1 88 ? 5.319 -20.187 19.721 1.00 90.25 88 PRO A C 1
ATOM 700 O O . PRO A 1 88 ? 6.246 -20.961 19.480 1.00 90.25 88 PRO A O 1
ATOM 703 N N . ARG A 1 89 ? 4.061 -20.441 19.338 1.00 91.38 89 ARG A N 1
ATOM 704 C CA . ARG A 1 89 ? 3.636 -21.721 18.739 1.00 91.38 89 ARG A CA 1
ATOM 705 C C . ARG A 1 89 ? 4.410 -22.065 17.468 1.00 91.38 89 ARG A C 1
ATOM 707 O O . ARG A 1 89 ? 4.714 -23.231 17.265 1.00 91.38 89 ARG A O 1
ATOM 714 N N . TRP A 1 90 ? 4.740 -21.066 16.653 1.00 91.50 90 TRP A N 1
ATOM 715 C CA . TRP A 1 90 ? 5.490 -21.260 15.415 1.00 91.50 90 TRP A CA 1
ATOM 716 C C . TRP A 1 90 ? 6.915 -21.759 15.667 1.00 91.50 90 TRP A C 1
ATOM 718 O O . TRP A 1 90 ? 7.381 -22.639 14.956 1.00 91.50 90 TRP A O 1
ATOM 728 N N . LEU A 1 91 ? 7.582 -21.259 16.711 1.00 89.75 91 LEU A N 1
ATOM 729 C CA . LEU A 1 91 ? 8.953 -21.655 17.027 1.00 89.75 91 LEU A CA 1
ATOM 730 C C . LEU A 1 91 ? 8.984 -23.070 17.601 1.00 89.75 91 LEU A C 1
ATOM 732 O O . LEU A 1 91 ? 9.826 -23.868 17.218 1.00 89.75 91 LEU A O 1
ATOM 736 N N . VAL A 1 92 ? 8.010 -23.399 18.455 1.00 91.25 92 VAL A N 1
ATOM 737 C CA . VAL A 1 92 ? 7.833 -24.764 18.970 1.00 91.25 92 VAL A CA 1
ATOM 738 C C . VAL A 1 92 ? 7.506 -25.737 17.834 1.00 91.25 92 VAL A C 1
ATOM 740 O O . VAL A 1 92 ? 8.056 -26.830 17.790 1.00 91.25 92 VAL A O 1
ATOM 743 N N . ALA A 1 93 ? 6.636 -25.350 16.896 1.00 89.69 93 ALA A N 1
ATOM 744 C CA . ALA A 1 93 ? 6.303 -26.177 15.738 1.00 89.69 93 ALA A CA 1
ATOM 745 C C . ALA A 1 93 ? 7.508 -26.388 14.808 1.00 89.69 93 ALA A C 1
ATOM 747 O O . ALA A 1 93 ? 7.713 -27.501 14.335 1.00 89.69 93 ALA A O 1
ATOM 748 N N . ALA A 1 94 ? 8.324 -25.354 14.589 1.00 87.19 94 ALA A N 1
ATOM 749 C CA . ALA A 1 94 ? 9.554 -25.452 13.809 1.00 87.19 94 ALA A CA 1
ATOM 750 C C . ALA A 1 94 ? 10.592 -26.373 14.469 1.00 87.19 94 ALA A C 1
ATOM 752 O O . ALA A 1 94 ? 11.175 -27.222 13.799 1.00 87.19 94 ALA A O 1
ATOM 753 N N . GLU A 1 95 ? 10.765 -26.268 15.790 1.00 89.56 95 GLU A N 1
ATOM 754 C CA . GLU A 1 95 ? 11.646 -27.157 16.560 1.00 89.56 95 GLU A CA 1
ATOM 755 C C . GLU A 1 95 ? 11.173 -28.616 16.510 1.00 89.56 95 GLU A C 1
ATOM 757 O O . GLU A 1 95 ? 11.982 -29.524 16.330 1.00 89.56 95 GLU A O 1
ATOM 762 N N . LEU A 1 96 ? 9.860 -28.853 16.601 1.00 89.50 96 LEU A N 1
ATOM 763 C CA . LEU A 1 96 ? 9.278 -30.188 16.422 1.00 89.50 96 LEU A CA 1
ATOM 764 C C . LEU A 1 96 ? 9.434 -30.711 14.986 1.00 89.50 96 LEU A C 1
ATOM 766 O O . LEU A 1 96 ? 9.544 -31.917 14.786 1.00 89.50 96 LEU A O 1
ATOM 770 N N . GLY A 1 97 ? 9.468 -29.816 13.997 1.00 85.75 97 GLY A N 1
ATOM 771 C CA . GLY A 1 97 ? 9.741 -30.121 12.592 1.00 85.75 97 GLY A CA 1
ATOM 772 C C . GLY A 1 97 ? 11.220 -30.372 12.271 1.00 85.75 97 GLY A C 1
ATOM 773 O O . GLY A 1 97 ? 11.548 -30.601 11.109 1.00 85.75 97 GLY A O 1
ATOM 774 N N . GLY A 1 98 ? 12.109 -30.336 13.271 1.00 87.44 98 GLY A N 1
ATOM 775 C CA . GLY A 1 98 ? 13.544 -30.588 13.115 1.00 87.44 98 GLY A CA 1
ATOM 776 C C . GLY A 1 98 ? 14.376 -29.359 12.738 1.00 87.44 98 GLY A C 1
ATOM 777 O O . GLY A 1 98 ? 15.577 -29.487 12.511 1.00 87.44 98 GLY A O 1
ATOM 778 N N . THR A 1 99 ? 13.773 -28.171 12.677 1.00 86.75 99 THR A N 1
ATOM 779 C CA . THR A 1 99 ? 14.480 -26.912 12.413 1.00 86.75 99 THR A CA 1
ATOM 780 C C . THR A 1 99 ? 15.078 -26.360 13.703 1.00 86.75 99 THR A C 1
ATOM 782 O O . THR A 1 99 ? 14.464 -26.428 14.770 1.00 86.75 99 THR A O 1
ATOM 785 N N . SER A 1 100 ? 16.280 -25.787 13.631 1.00 87.69 100 SER A N 1
ATOM 786 C CA . SER A 1 100 ? 16.888 -25.191 14.812 1.00 87.69 100 SER A CA 1
ATOM 787 C C . SER A 1 100 ? 16.266 -23.830 15.084 1.00 87.69 100 SER A C 1
ATOM 789 O O . SER A 1 100 ? 16.085 -23.005 14.193 1.00 87.69 100 SER A O 1
ATOM 791 N N . ARG A 1 101 ? 16.027 -23.516 16.357 1.00 87.38 101 ARG A N 1
ATOM 792 C CA . ARG A 1 101 ? 15.641 -22.161 16.774 1.00 87.38 101 ARG A CA 1
ATOM 793 C C . ARG A 1 101 ? 16.638 -21.091 16.312 1.00 87.38 101 ARG A C 1
ATOM 795 O O . ARG A 1 101 ? 16.244 -19.940 16.131 1.00 87.38 101 ARG A O 1
ATOM 802 N N . ASN A 1 102 ? 17.903 -21.462 16.104 1.00 88.50 102 ASN A N 1
ATOM 803 C CA . ASN A 1 102 ? 18.929 -20.555 15.597 1.00 88.50 102 ASN A CA 1
ATOM 804 C C . ASN A 1 102 ? 18.669 -20.083 14.161 1.00 88.50 102 ASN A C 1
ATOM 806 O O . ASN A 1 102 ? 19.090 -18.983 13.818 1.00 88.50 102 ASN A O 1
ATOM 810 N N . ASP A 1 103 ? 17.919 -20.847 13.365 1.00 87.88 103 ASP A N 1
ATOM 811 C CA . ASP A 1 103 ? 17.582 -20.487 11.981 1.00 87.88 103 ASP A CA 1
ATOM 812 C C . ASP A 1 103 ? 16.650 -19.266 11.919 1.00 87.88 103 ASP A C 1
ATOM 814 O O . ASP A 1 103 ? 16.554 -18.579 10.905 1.00 87.88 103 ASP A O 1
ATOM 818 N N . TYR A 1 104 ? 16.002 -18.952 13.043 1.00 88.19 104 TYR A N 1
ATOM 819 C CA . TYR A 1 104 ? 15.124 -17.800 13.205 1.00 88.19 104 TYR A CA 1
ATOM 820 C C . TYR A 1 104 ? 15.807 -16.621 13.897 1.00 88.19 104 TYR A C 1
ATOM 822 O O . TYR A 1 104 ? 15.122 -15.656 14.235 1.00 88.19 104 TYR A O 1
ATOM 830 N N . LEU A 1 105 ? 17.115 -16.681 14.177 1.00 90.62 105 LEU A N 1
ATOM 831 C CA . LEU A 1 105 ? 17.826 -15.574 14.818 1.00 90.62 105 LEU A CA 1
ATOM 832 C C . LEU A 1 105 ? 17.819 -14.336 13.925 1.00 90.62 105 LEU A C 1
ATOM 834 O O . LEU A 1 105 ? 18.143 -14.392 12.742 1.00 90.62 105 LEU A O 1
ATOM 838 N N . ILE A 1 106 ? 17.489 -13.194 14.523 1.00 86.56 106 ILE A N 1
ATOM 839 C CA . ILE A 1 106 ? 17.697 -11.906 13.870 1.00 86.56 106 ILE A CA 1
ATOM 840 C C . ILE A 1 106 ? 19.208 -11.630 13.922 1.00 86.56 106 ILE A C 1
ATOM 842 O O . ILE A 1 106 ? 19.761 -11.620 15.027 1.00 86.56 106 ILE A O 1
ATOM 846 N N . PRO A 1 107 ? 19.890 -11.438 12.779 1.00 75.69 107 PRO A N 1
ATOM 847 C CA . PRO A 1 107 ? 21.287 -11.022 12.782 1.00 75.69 107 PRO A CA 1
ATOM 848 C C . PRO A 1 107 ? 21.399 -9.655 13.469 1.00 75.69 107 PRO A C 1
ATOM 850 O O . PRO A 1 107 ? 20.569 -8.775 13.230 1.00 75.69 107 PRO A O 1
ATOM 853 N N . ALA A 1 108 ? 22.373 -9.530 14.372 1.00 60.84 108 ALA A N 1
ATOM 854 C CA . ALA A 1 108 ? 22.646 -8.301 15.115 1.00 60.84 108 ALA A CA 1
ATOM 855 C C . ALA A 1 108 ? 23.246 -7.211 14.219 1.00 60.84 108 ALA A C 1
ATOM 857 O O . ALA A 1 108 ? 24.009 -7.572 13.293 1.00 60.84 108 ALA A O 1
#

Foldseek 3Di:
DVVVVVVVVVVVVVVVVVVVVVVVVVVVVVVVVVVVCVVVVHDPVNVVVVVVVVVVVVVPPDPPDPPQPFFFADPPPRDTHNPDDDDDPVLVVCVVVVHDSVVRGDDD

Secondary structure (DSSP, 8-state):
-HHHHHHHHHHHHHHHHHHHHHHHHHHHHHHHHHHHHHHTT--HHHHHHHHHHHHHHHH---TTS--PPP-EE-TTT--EE-S-SSPPHHHHHHHHTT--GGGGBPP-

pLDDT: mean 83.37, std 14.21, range [44.56, 97.0]

Radius of gyration: 24.05 Å; chains: 1; bounding box: 46×43×67 Å

Sequence (108 aa):
MRNEHALEDRIKRVNRQLDDLRAQKRDVVIRQILAQLDKNGITLKDLKEARAAGMKSQSKSAPGKRMVAPKYRHPDTGETWSGRGRAPRWLVAAELGGTSRNDYLIPA

Organism: NCBI:txid217203

InterPro domains:
  IPR027444 DNA-binding protein H-NS-like, C-terminal domain [PF00816] (68-106)
  IPR027444 DNA-binding protein H-NS-like, C-terminal domain [SM00528] (62-106)
  IPR037150 Histone-like protein H-NS, C-terminal domain superfamily [G3DSA:4.10.430.10] (55-108)